Protein AF-A0A7C1ZL94-F1 (afdb_monomer_lite)

Radius of gyration: 16.17 Å; chains: 1; bounding box: 47×30×44 Å

Secondary structure (DSSP, 8-state):
-HHHHHGGGGT---------TT-EEE-TTS-EEEEEE-TTSSSTT-EEEEETTTTEEEEETTT----SS--SB--TTHHHHHHHHHTTT---HHHHHHHHHHHTTS--SEEEESSS-BB-S-HHHHHHHHHHS--S---

Sequence (139 aa):
MRTALFIPYYDVYTEVTPIMDGDILELENGRELMFITSPYLHFPGAFTTYDKQTKTLFSSDIFGAFSIDWELYANENYIEAMRVFHEPYIPHKSAIENFLNKIKNLEINMICPQHGSIINKDIQKYVEALRTFEVGTWL

pLDDT: mean 92.36, std 9.51, range [53.72, 98.81]

Foldseek 3Di:
DVVVVCCVVVVHDDDDDDDDAQDWDQDPVRWIKGKHALAPLPHNRDIWIATQVQLEIAPEQQLAFACPPADQEDDPCSLVRNLVSRAVRRQDLVSLVVRCVSCVPRDHQWYRYPHGHIYRPPVVVSSVSSNVRNHNPVD

Structure (mmCIF, N/CA/C/O backbone):
data_AF-A0A7C1ZL94-F1
#
_entry.id   AF-A0A7C1ZL94-F1
#
loop_
_atom_site.group_PDB
_atom_site.id
_atom_site.type_symbol
_atom_site.label_atom_id
_atom_site.label_alt_id
_atom_site.label_comp_id
_atom_site.label_asym_id
_atom_site.label_entity_id
_atom_site.label_seq_id
_atom_site.pdbx_PDB_ins_code
_atom_site.Cartn_x
_atom_site.Cartn_y
_atom_site.Cartn_z
_atom_site.occupancy
_atom_site.B_iso_or_equiv
_atom_site.auth_seq_id
_atom_site.auth_comp_id
_atom_site.auth_asym_id
_atom_site.auth_atom_id
_atom_site.pdbx_PDB_model_num
ATOM 1 N N . MET A 1 1 ? -20.199 -2.750 -8.817 1.00 55.97 1 MET A N 1
ATOM 2 C CA . MET A 1 1 ? -19.254 -3.880 -8.639 1.00 55.97 1 MET A CA 1
ATOM 3 C C . MET A 1 1 ? -19.819 -5.104 -9.354 1.00 55.97 1 MET A C 1
ATOM 5 O O . MET A 1 1 ? -20.982 -5.400 -9.120 1.00 55.97 1 MET A O 1
ATOM 9 N N . ARG A 1 2 ? -19.066 -5.791 -10.235 1.00 57.94 2 ARG A N 1
ATOM 10 C CA . ARG A 1 2 ? -19.585 -6.957 -10.996 1.00 57.94 2 ARG A CA 1
ATOM 11 C C . ARG A 1 2 ? -20.164 -8.043 -10.076 1.00 57.94 2 ARG A C 1
ATOM 13 O O . ARG A 1 2 ? -21.210 -8.590 -10.384 1.00 57.94 2 ARG A O 1
ATOM 20 N N . THR A 1 3 ? -19.558 -8.273 -8.914 1.00 63.34 3 THR A N 1
ATOM 21 C CA . THR A 1 3 ? -20.003 -9.269 -7.925 1.00 63.34 3 THR A CA 1
ATOM 22 C C . THR A 1 3 ? -21.395 -8.984 -7.356 1.00 63.34 3 THR A C 1
ATOM 24 O O . THR A 1 3 ? -22.193 -9.905 -7.243 1.00 63.34 3 THR A O 1
ATOM 27 N N . ALA A 1 4 ? -21.742 -7.719 -7.086 1.00 66.06 4 ALA A N 1
ATOM 28 C CA . ALA A 1 4 ? -23.078 -7.347 -6.600 1.00 66.06 4 ALA A CA 1
ATOM 29 C C . ALA A 1 4 ? -24.190 -7.655 -7.621 1.00 66.06 4 ALA A C 1
ATOM 31 O O . ALA A 1 4 ? -25.337 -7.853 -7.240 1.00 66.06 4 ALA A O 1
ATOM 32 N N . LEU A 1 5 ? -23.843 -7.733 -8.912 1.00 71.06 5 LEU A N 1
ATOM 33 C CA . LEU A 1 5 ? -24.769 -8.132 -9.971 1.00 71.06 5 LEU A CA 1
ATOM 34 C C . LEU A 1 5 ? -25.035 -9.648 -9.970 1.00 71.06 5 LEU A C 1
ATOM 36 O O . LEU A 1 5 ? -26.100 -10.073 -10.399 1.00 71.06 5 LEU A O 1
ATOM 40 N N . PHE A 1 6 ? -24.066 -10.453 -9.516 1.00 75.62 6 PHE A N 1
ATOM 41 C CA . PHE A 1 6 ? -24.129 -11.919 -9.545 1.00 75.62 6 PHE A CA 1
ATOM 42 C C . PHE A 1 6 ? -24.570 -12.542 -8.219 1.00 75.62 6 PHE A C 1
ATOM 44 O O . PHE A 1 6 ? -25.143 -13.621 -8.233 1.00 75.62 6 PHE A O 1
ATOM 51 N N . ILE A 1 7 ? -24.346 -11.867 -7.090 1.00 73.62 7 ILE A N 1
ATOM 52 C CA . ILE A 1 7 ? -24.740 -12.321 -5.747 1.00 73.62 7 ILE A CA 1
ATOM 53 C C . ILE A 1 7 ? -26.232 -12.725 -5.663 1.00 73.62 7 ILE A C 1
ATOM 55 O O . ILE A 1 7 ? -26.498 -13.831 -5.188 1.00 73.62 7 ILE A O 1
ATOM 59 N N . PRO A 1 8 ? -27.190 -11.950 -6.220 1.00 78.00 8 PRO A N 1
ATOM 60 C CA . PRO A 1 8 ? -28.602 -12.341 -6.217 1.00 78.00 8 PRO A CA 1
ATOM 61 C C . PRO A 1 8 ? -28.910 -13.626 -7.003 1.00 78.00 8 PRO A C 1
ATOM 63 O O . PRO A 1 8 ? -29.870 -14.313 -6.681 1.00 78.00 8 PRO A O 1
ATOM 66 N N . TYR A 1 9 ? -28.099 -13.994 -8.007 1.00 82.00 9 TYR A N 1
ATOM 67 C CA . TYR A 1 9 ? -28.288 -15.243 -8.767 1.00 82.00 9 TYR A CA 1
ATOM 68 C C . TYR A 1 9 ? -27.942 -16.500 -7.956 1.00 82.00 9 TYR A C 1
ATOM 70 O O . TYR A 1 9 ? -28.266 -17.605 -8.386 1.00 82.00 9 TYR A O 1
ATOM 78 N N . TYR A 1 10 ? -27.290 -16.340 -6.803 1.00 82.12 10 TYR A N 1
ATOM 79 C CA . TYR A 1 10 ? -26.949 -17.424 -5.882 1.00 82.12 10 TYR A CA 1
ATOM 80 C C . TYR A 1 10 ? -27.825 -17.430 -4.619 1.00 82.12 10 TYR A C 1
ATOM 82 O O . TYR A 1 10 ? -27.456 -18.079 -3.644 1.00 82.12 10 TYR A O 1
ATOM 90 N N . ASP A 1 11 ? -28.945 -16.692 -4.606 1.00 83.25 11 ASP A N 1
ATOM 91 C CA . ASP A 1 11 ? -29.825 -16.514 -3.434 1.00 83.25 11 ASP A CA 1
ATOM 92 C C . ASP A 1 11 ? -29.106 -15.991 -2.174 1.00 83.25 11 ASP A C 1
ATOM 94 O O . ASP A 1 11 ? -29.576 -16.131 -1.043 1.00 83.25 11 ASP A O 1
ATOM 98 N N . VAL A 1 12 ? -27.962 -15.331 -2.362 1.00 75.88 12 VAL A N 1
ATOM 99 C CA . VAL A 1 12 ? -27.259 -14.620 -1.297 1.00 75.88 12 VAL A CA 1
ATOM 100 C C . VAL A 1 12 ? -27.686 -13.161 -1.354 1.00 75.88 12 VAL A C 1
ATOM 102 O O . VAL A 1 12 ? -27.571 -12.510 -2.388 1.00 75.88 12 VAL A O 1
ATOM 105 N N . TYR A 1 13 ? -28.150 -12.629 -0.228 1.00 72.62 13 TYR A N 1
ATOM 106 C CA . TYR A 1 13 ? -28.483 -11.216 -0.074 1.00 72.62 13 TYR A CA 1
ATOM 107 C C . TYR A 1 13 ? -27.615 -10.670 1.050 1.00 72.62 13 TYR A C 1
ATOM 109 O O . TYR A 1 13 ? -27.804 -11.001 2.217 1.00 72.62 13 TYR A O 1
ATOM 117 N N . THR A 1 14 ? -26.609 -9.882 0.686 1.00 75.06 14 THR A N 1
ATOM 118 C CA . THR A 1 14 ? -25.716 -9.228 1.640 1.00 75.06 14 THR A CA 1
ATOM 119 C C . THR A 1 14 ? -25.737 -7.733 1.376 1.00 75.06 14 THR A C 1
ATOM 121 O O . THR A 1 14 ? -25.750 -7.302 0.218 1.00 75.06 14 THR A O 1
ATOM 124 N N . GLU A 1 15 ? -25.792 -6.941 2.443 1.00 79.38 15 GLU A N 1
ATOM 125 C CA . GLU A 1 15 ? -25.638 -5.498 2.328 1.00 79.38 15 GLU A CA 1
ATOM 126 C C . GLU A 1 15 ? -24.212 -5.187 1.871 1.00 79.38 15 GLU A C 1
ATOM 128 O O . GLU A 1 15 ? -23.230 -5.654 2.444 1.00 79.38 15 GLU A O 1
ATOM 133 N N . VAL A 1 16 ? -24.102 -4.414 0.792 1.00 80.38 16 VAL A N 1
ATOM 134 C CA . VAL A 1 16 ? -22.817 -3.946 0.279 1.00 80.38 16 VAL A CA 1
ATOM 135 C C . VAL A 1 16 ? -22.608 -2.532 0.790 1.00 80.38 16 VAL A C 1
ATOM 137 O O . VAL A 1 16 ? -23.293 -1.609 0.351 1.00 80.38 16 VAL A O 1
ATOM 140 N N . THR A 1 17 ? -21.637 -2.358 1.681 1.00 86.62 17 THR A N 1
ATOM 141 C CA . THR A 1 17 ? -21.249 -1.034 2.172 1.00 86.62 17 THR A CA 1
ATOM 142 C C . THR A 1 17 ? -20.274 -0.387 1.185 1.00 86.62 17 THR A C 1
ATOM 144 O O . THR A 1 17 ? -19.198 -0.944 0.946 1.00 86.62 17 THR A O 1
ATOM 147 N N . PRO A 1 18 ? -20.620 0.757 0.565 1.00 87.94 18 PRO A N 1
ATOM 148 C CA . PRO A 1 18 ? -19.660 1.514 -0.225 1.00 87.94 18 PRO A CA 1
ATOM 149 C C . PRO A 1 18 ? -18.577 2.084 0.695 1.00 87.94 18 PRO A C 1
ATOM 151 O O . PRO A 1 18 ? -18.876 2.542 1.791 1.00 87.94 18 PRO A O 1
ATOM 154 N N . ILE A 1 19 ? -17.332 2.062 0.227 1.00 91.94 19 ILE A N 1
ATOM 155 C CA . ILE A 1 19 ? -16.179 2.591 0.956 1.00 91.94 19 ILE A CA 1
ATOM 156 C C . ILE A 1 19 ? -15.763 3.925 0.342 1.00 91.94 19 ILE A C 1
ATOM 158 O O . ILE A 1 19 ? -15.565 4.018 -0.874 1.00 91.94 19 ILE A O 1
ATOM 162 N N . MET A 1 20 ? -15.602 4.933 1.192 1.00 94.44 20 MET A N 1
ATOM 163 C CA . MET A 1 20 ? -15.062 6.246 0.865 1.00 94.44 20 MET A CA 1
ATOM 164 C C . MET A 1 20 ? -13.637 6.409 1.408 1.00 94.44 20 MET A C 1
ATOM 166 O O . MET A 1 20 ? -13.150 5.639 2.235 1.00 94.44 20 MET A O 1
ATOM 170 N N . ASP A 1 21 ? -12.930 7.416 0.896 1.00 97.06 21 ASP A N 1
ATOM 171 C CA . ASP A 1 21 ? -11.566 7.719 1.330 1.00 97.06 21 ASP A CA 1
ATOM 172 C C . ASP A 1 21 ? -11.544 8.140 2.804 1.00 97.06 21 ASP A C 1
ATOM 174 O O . ASP A 1 21 ? -12.206 9.105 3.182 1.00 97.06 21 ASP A O 1
ATOM 178 N N . GLY A 1 22 ? -10.765 7.432 3.622 1.00 97.38 22 GLY A N 1
ATOM 179 C CA . GLY A 1 22 ? -10.634 7.698 5.053 1.00 97.38 22 GLY A CA 1
ATOM 180 C C . GLY A 1 22 ? -11.697 7.037 5.931 1.00 97.38 22 GLY A C 1
ATOM 181 O O . GLY A 1 22 ? -11.629 7.213 7.148 1.00 97.38 22 GLY A O 1
ATOM 182 N N . ASP A 1 23 ? -12.635 6.271 5.363 1.00 98.19 23 ASP A N 1
ATOM 183 C CA . ASP A 1 23 ? -13.606 5.508 6.153 1.00 98.19 23 ASP A CA 1
ATOM 184 C C . ASP A 1 23 ? -12.895 4.555 7.118 1.00 98.19 23 ASP A C 1
ATOM 186 O O . ASP A 1 23 ? -11.865 3.960 6.790 1.00 98.19 23 ASP A O 1
ATOM 190 N N . ILE A 1 24 ? -13.465 4.400 8.312 1.00 98.19 24 ILE A N 1
ATOM 191 C CA . ILE A 1 24 ? -12.931 3.538 9.365 1.00 98.19 24 ILE A CA 1
ATOM 192 C C . ILE A 1 24 ? -13.939 2.436 9.667 1.00 98.19 24 ILE A C 1
ATOM 194 O O . ILE A 1 24 ? -15.096 2.706 9.984 1.00 98.19 24 ILE A O 1
ATOM 198 N N . LEU A 1 25 ? -13.468 1.193 9.617 1.00 97.38 25 LEU A N 1
ATOM 199 C CA . LEU A 1 25 ? -14.144 0.039 10.187 1.00 97.38 25 LEU A CA 1
ATOM 200 C C . LEU A 1 25 ? -13.546 -0.256 11.562 1.00 97.38 25 LEU A C 1
ATOM 202 O O . LEU A 1 25 ? -12.384 -0.650 11.670 1.00 97.38 25 LEU A O 1
ATOM 206 N N . GLU A 1 26 ? -14.353 -0.092 12.604 1.00 97.94 26 GLU A N 1
ATOM 207 C CA . GLU A 1 26 ? -14.028 -0.552 13.951 1.00 97.94 26 GLU A CA 1
ATOM 208 C C . GLU A 1 26 ? -14.515 -1.996 14.126 1.00 97.94 26 GLU A C 1
ATOM 210 O O . GLU A 1 26 ? -15.681 -2.313 13.886 1.00 97.94 26 GLU A O 1
ATOM 215 N N . LEU A 1 27 ? -13.604 -2.889 14.506 1.00 96.81 27 LEU A N 1
ATOM 216 C CA . LEU A 1 27 ? -13.917 -4.275 14.842 1.00 96.81 27 LEU A CA 1
ATOM 217 C C . LEU A 1 27 ? -14.389 -4.370 16.299 1.00 96.81 27 LEU A C 1
ATOM 219 O O . LEU A 1 27 ? -14.041 -3.534 17.126 1.00 96.81 27 LEU A O 1
ATOM 223 N N . GLU A 1 28 ? -15.101 -5.442 16.654 1.00 97.00 28 GLU A N 1
ATOM 224 C CA . GLU A 1 28 ? -15.649 -5.642 18.012 1.00 97.00 28 GLU A CA 1
ATOM 225 C C . GLU A 1 28 ? -14.599 -5.570 19.136 1.00 97.00 28 GLU A C 1
ATOM 227 O O . GLU A 1 28 ? -14.918 -5.253 20.279 1.00 97.00 28 GLU A O 1
ATOM 232 N N . ASN A 1 29 ? -13.334 -5.859 18.821 1.00 96.75 29 ASN A N 1
ATOM 233 C CA . ASN A 1 29 ? -12.217 -5.782 19.762 1.00 96.75 29 ASN A CA 1
ATOM 234 C C . ASN A 1 29 ? -11.558 -4.387 19.845 1.00 96.75 29 ASN A C 1
ATOM 236 O O . ASN A 1 29 ? -10.489 -4.266 20.443 1.00 96.75 29 ASN A O 1
ATOM 240 N N . GLY A 1 30 ? -12.154 -3.361 19.230 1.00 97.31 30 GLY A N 1
ATOM 241 C CA . GLY A 1 30 ? -11.653 -1.984 19.189 1.00 97.31 30 GLY A CA 1
ATOM 242 C C . GLY A 1 30 ? -10.527 -1.739 18.177 1.00 97.31 30 GLY A C 1
ATOM 243 O O . GLY A 1 30 ? -9.921 -0.669 18.183 1.00 97.31 30 GLY A O 1
ATOM 244 N N . ARG A 1 31 ? -10.192 -2.715 17.321 1.00 97.88 31 ARG A N 1
ATOM 245 C CA . ARG A 1 31 ? -9.199 -2.529 16.250 1.00 97.88 31 ARG A CA 1
ATOM 246 C C . ARG A 1 31 ? -9.813 -1.728 15.107 1.00 97.88 31 ARG A C 1
ATOM 248 O O . ARG A 1 31 ? -10.875 -2.080 14.605 1.00 97.88 31 ARG A O 1
ATOM 255 N N . GLU A 1 32 ? -9.114 -0.689 14.666 1.00 98.56 32 GLU A N 1
ATOM 256 C CA . GLU A 1 32 ? -9.568 0.203 13.599 1.00 98.56 32 GLU A CA 1
ATOM 257 C C . GLU A 1 32 ? -8.822 -0.059 12.283 1.00 98.56 32 GLU A C 1
ATOM 259 O O . GLU A 1 32 ? -7.591 0.038 12.215 1.00 98.56 32 GLU A O 1
ATOM 264 N N . LEU A 1 33 ? -9.583 -0.318 11.221 1.00 98.62 33 LEU A N 1
ATOM 265 C CA . LEU A 1 33 ? -9.098 -0.427 9.848 1.00 98.62 33 LEU A CA 1
ATOM 266 C C . LEU A 1 33 ? -9.544 0.801 9.055 1.00 98.62 33 LEU A C 1
ATOM 268 O O . LEU A 1 33 ? -10.737 1.048 8.920 1.00 98.62 33 LEU A O 1
ATOM 272 N N . MET A 1 34 ? -8.595 1.569 8.529 1.00 98.62 34 MET A N 1
ATOM 273 C CA . MET A 1 34 ? -8.859 2.755 7.716 1.00 98.62 34 MET A CA 1
ATOM 274 C C . MET A 1 34 ? -8.704 2.429 6.233 1.00 98.62 34 MET A C 1
ATOM 276 O O . MET A 1 34 ? -7.657 1.938 5.813 1.00 98.62 34 MET A O 1
ATOM 280 N N . PHE A 1 35 ? -9.705 2.741 5.423 1.00 98.44 35 PHE A N 1
ATOM 281 C CA . PHE A 1 35 ? -9.652 2.538 3.981 1.00 98.44 35 PHE A CA 1
ATOM 282 C C . PHE A 1 35 ? -9.103 3.773 3.267 1.00 98.44 35 PHE A C 1
ATOM 284 O O . PHE A 1 35 ? -9.474 4.905 3.568 1.00 98.44 35 PHE A O 1
ATOM 291 N N . ILE A 1 36 ? -8.212 3.565 2.299 1.00 98.50 36 ILE A N 1
ATOM 292 C CA . ILE A 1 36 ? -7.557 4.641 1.548 1.00 98.50 36 ILE A CA 1
ATOM 293 C C . ILE A 1 36 ? -7.726 4.341 0.068 1.00 98.50 36 ILE A C 1
ATOM 295 O O . ILE A 1 36 ? -7.194 3.364 -0.449 1.00 98.50 36 ILE A O 1
ATOM 299 N N . THR A 1 37 ? -8.473 5.174 -0.644 1.00 97.81 37 THR A N 1
ATOM 300 C CA . THR A 1 37 ? -8.743 4.935 -2.065 1.00 97.81 37 THR A CA 1
ATOM 301 C C . THR A 1 37 ? -7.476 5.132 -2.901 1.00 97.81 37 THR A C 1
ATOM 303 O O . THR A 1 37 ? -6.738 6.112 -2.737 1.00 97.81 37 THR A O 1
ATOM 306 N N . SER A 1 38 ? -7.242 4.216 -3.836 1.00 97.00 38 SER A N 1
ATOM 307 C CA . SER A 1 38 ? -6.082 4.164 -4.731 1.00 97.00 38 SER A CA 1
ATOM 308 C C . SER A 1 38 ? -6.532 4.025 -6.197 1.00 97.00 38 SER A C 1
ATOM 310 O O . SER A 1 38 ? -6.125 3.091 -6.891 1.00 97.00 38 SER A O 1
ATOM 312 N N . PRO A 1 39 ? -7.402 4.926 -6.698 1.00 95.50 39 PRO A N 1
ATOM 313 C CA . PRO A 1 39 ? -7.988 4.784 -8.025 1.00 95.50 39 PRO A CA 1
ATOM 314 C C . PRO A 1 39 ? -6.905 4.742 -9.108 1.00 95.50 39 PRO A C 1
ATOM 316 O O . PRO A 1 39 ? -5.966 5.538 -9.092 1.00 95.50 39 PRO A O 1
ATOM 319 N N . TYR A 1 40 ? -7.079 3.829 -10.065 1.00 93.88 40 TYR A N 1
ATOM 320 C CA . TYR A 1 40 ? -6.155 3.577 -11.179 1.00 93.88 40 TYR A CA 1
ATOM 321 C C . TYR A 1 40 ? -4.792 2.996 -10.768 1.00 93.88 40 TYR A C 1
ATOM 323 O O . TYR A 1 40 ? -3.839 3.058 -11.542 1.00 93.88 40 TYR A O 1
ATOM 331 N N . LEU A 1 41 ? -4.708 2.383 -9.581 1.00 94.81 41 LEU A N 1
ATOM 332 C CA . LEU A 1 41 ? -3.535 1.645 -9.101 1.00 94.81 41 LEU A CA 1
ATOM 333 C C . LEU A 1 41 ? -3.879 0.163 -8.846 1.00 94.81 41 LEU A C 1
ATOM 335 O O . LEU A 1 41 ? -3.865 -0.294 -7.710 1.00 94.81 41 LEU A O 1
ATOM 339 N N . HIS A 1 42 ? -4.261 -0.632 -9.850 1.00 88.00 42 HIS A N 1
ATOM 340 C CA . HIS A 1 42 ? -4.445 -0.304 -11.276 1.00 88.00 42 HIS A CA 1
ATOM 341 C C . HIS A 1 42 ? -5.933 -0.141 -11.671 1.00 88.00 42 HIS A C 1
ATOM 343 O O . HIS A 1 42 ? -6.255 0.360 -12.747 1.00 88.00 42 HIS A O 1
ATOM 349 N N . PHE A 1 43 ? -6.869 -0.531 -10.798 1.00 90.75 43 PHE A N 1
ATOM 350 C CA . PHE A 1 43 ? -8.308 -0.495 -11.078 1.00 90.75 43 PHE A CA 1
ATOM 351 C C . PHE A 1 43 ? -8.955 0.841 -10.640 1.00 90.75 43 PHE A C 1
ATOM 353 O O . PHE A 1 43 ? -8.580 1.381 -9.598 1.00 90.75 43 PHE A O 1
ATOM 360 N N . PRO A 1 44 ? -9.961 1.392 -11.359 1.00 89.75 44 PRO A N 1
ATOM 361 C CA . PRO A 1 44 ? -10.587 2.673 -10.996 1.00 89.75 44 PRO A CA 1
ATOM 362 C C . PRO A 1 44 ? -11.224 2.696 -9.600 1.00 89.75 44 PRO A C 1
ATOM 364 O O . PRO A 1 44 ? -11.269 3.742 -8.964 1.00 89.75 44 PRO A O 1
ATOM 367 N N . GLY A 1 45 ? -11.714 1.547 -9.129 1.00 90.75 45 GLY A N 1
ATOM 368 C CA . GLY A 1 45 ? -12.309 1.379 -7.799 1.00 90.75 45 GLY A CA 1
ATOM 369 C C . GLY A 1 45 ? -11.379 0.741 -6.766 1.00 90.75 45 GLY A C 1
ATOM 370 O O . GLY A 1 45 ? -11.881 0.138 -5.823 1.00 90.75 45 GLY A O 1
ATOM 371 N N . ALA A 1 46 ? -10.059 0.774 -6.975 1.00 94.62 46 ALA A N 1
ATOM 372 C CA . ALA A 1 46 ? -9.101 0.202 -6.031 1.00 94.62 46 ALA A CA 1
ATOM 373 C C . ALA A 1 46 ? -8.988 1.040 -4.744 1.00 94.62 46 ALA A C 1
ATOM 375 O O . ALA A 1 46 ? -9.137 2.266 -4.752 1.00 94.62 46 ALA A O 1
ATOM 376 N N . PHE A 1 47 ? -8.707 0.356 -3.637 1.00 97.31 47 PHE A N 1
ATOM 377 C CA . PHE A 1 47 ? -8.401 0.945 -2.339 1.00 97.31 47 PHE A CA 1
ATOM 378 C C . PHE A 1 47 ? -7.423 0.047 -1.577 1.00 97.31 47 PHE A C 1
ATOM 380 O O . PHE A 1 47 ? -7.301 -1.147 -1.854 1.00 97.31 47 PHE A O 1
ATOM 387 N N . THR A 1 48 ? -6.742 0.627 -0.599 1.00 98.50 48 THR A N 1
ATOM 388 C CA . THR A 1 48 ? -5.895 -0.063 0.370 1.00 98.50 48 THR A CA 1
ATOM 389 C C . THR A 1 48 ? -6.532 0.007 1.752 1.00 98.50 48 THR A C 1
ATOM 391 O O . THR A 1 48 ? -7.444 0.800 1.997 1.00 98.50 48 THR A O 1
ATOM 394 N N . THR A 1 49 ? -6.072 -0.847 2.661 1.00 98.62 49 THR A N 1
ATOM 395 C CA . THR A 1 49 ? -6.528 -0.850 4.055 1.00 98.62 49 THR A CA 1
ATOM 396 C C . THR A 1 49 ? -5.333 -0.648 4.968 1.00 98.62 49 THR A C 1
ATOM 398 O O . THR A 1 49 ? -4.346 -1.371 4.878 1.00 98.62 49 THR A O 1
ATOM 401 N N . TYR A 1 50 ? -5.414 0.334 5.851 1.00 98.81 50 TYR A N 1
ATOM 402 C CA . TYR A 1 50 ? -4.404 0.628 6.850 1.00 98.81 50 TYR A CA 1
ATOM 403 C C . TYR A 1 50 ? -4.907 0.218 8.230 1.00 98.81 50 TYR A C 1
ATOM 405 O O . TYR A 1 50 ? -5.909 0.733 8.725 1.00 98.81 50 TYR A O 1
ATOM 413 N N . ASP A 1 51 ? -4.196 -0.704 8.858 1.00 98.69 51 ASP A N 1
ATOM 414 C CA . ASP A 1 51 ? -4.434 -1.080 10.239 1.00 98.69 51 ASP A CA 1
ATOM 415 C C . ASP A 1 51 ? -3.704 -0.121 11.176 1.00 98.69 51 ASP A C 1
ATOM 417 O O . ASP A 1 51 ? -2.469 -0.127 11.258 1.00 98.69 51 ASP A O 1
ATOM 421 N N . LYS A 1 52 ? -4.473 0.684 11.913 1.00 98.44 52 LYS A N 1
ATOM 422 C CA . LYS A 1 52 ? -3.916 1.690 12.820 1.00 98.44 52 LYS A CA 1
ATOM 423 C C . LYS A 1 52 ? -3.131 1.078 13.977 1.00 98.44 52 LYS A C 1
ATOM 425 O O . LYS A 1 52 ? -2.205 1.716 14.475 1.00 98.44 52 LYS A O 1
ATOM 430 N N . GLN A 1 53 ? -3.486 -0.132 14.413 1.00 98.19 53 GLN A N 1
ATOM 431 C CA . GLN A 1 53 ? -2.880 -0.756 15.584 1.00 98.19 53 GLN A CA 1
ATOM 432 C C . GLN A 1 53 ? -1.485 -1.297 15.269 1.00 98.19 53 GLN A C 1
ATOM 434 O O . GLN A 1 53 ? -0.539 -1.040 16.013 1.00 98.19 53 GLN A O 1
ATOM 439 N N . THR A 1 54 ? -1.344 -2.039 14.169 1.00 98.25 54 THR A N 1
ATOM 440 C CA . THR A 1 54 ? -0.055 -2.632 13.772 1.00 98.25 54 THR A CA 1
ATOM 441 C C . THR A 1 54 ? 0.767 -1.725 12.865 1.00 98.25 54 THR A C 1
ATOM 443 O O . THR A 1 54 ? 1.946 -2.006 12.638 1.00 98.25 54 THR A O 1
ATOM 446 N N . LYS A 1 55 ? 0.167 -0.639 12.362 1.00 98.69 55 LYS A N 1
ATOM 447 C CA . LYS A 1 55 ? 0.763 0.261 11.367 1.00 98.69 55 LYS A CA 1
ATOM 448 C C . LYS A 1 55 ? 1.087 -0.478 10.066 1.00 98.69 55 LYS A C 1
ATOM 450 O O . LYS A 1 55 ? 2.135 -0.268 9.449 1.00 98.69 55 LYS A O 1
ATOM 455 N N . THR A 1 56 ? 0.192 -1.389 9.681 1.00 98.81 56 THR A N 1
ATOM 456 C CA . THR A 1 56 ? 0.320 -2.230 8.487 1.00 98.81 56 THR A CA 1
ATOM 457 C C . THR A 1 56 ? -0.564 -1.694 7.374 1.00 98.81 56 THR A C 1
ATOM 459 O O . THR A 1 56 ? -1.767 -1.524 7.554 1.00 98.81 56 THR A O 1
ATOM 462 N N . LEU A 1 57 ? 0.024 -1.474 6.203 1.0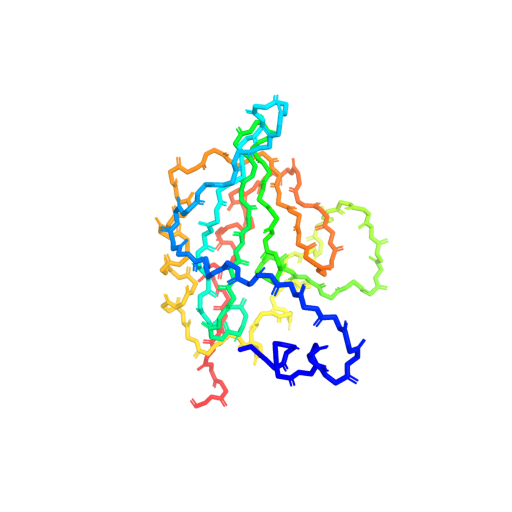0 98.81 57 LEU A N 1
ATOM 463 C CA . LEU A 1 57 ? -0.695 -1.136 4.984 1.00 98.81 57 LEU A CA 1
ATOM 464 C C . LEU A 1 57 ? -0.928 -2.406 4.158 1.00 98.81 57 LEU A C 1
ATOM 466 O O . LEU A 1 57 ? -0.006 -2.909 3.520 1.00 98.81 57 LEU A O 1
ATOM 470 N N . PHE A 1 58 ? -2.160 -2.904 4.132 1.00 98.75 58 PHE A N 1
ATOM 471 C CA . PHE A 1 58 ? -2.607 -3.894 3.153 1.00 98.75 58 PHE A CA 1
ATOM 472 C C . PHE A 1 58 ? -2.844 -3.180 1.826 1.00 98.75 58 PHE A C 1
ATOM 474 O O . PHE A 1 58 ? -3.860 -2.509 1.630 1.00 98.75 58 PHE A O 1
ATOM 481 N N . SER A 1 59 ? -1.862 -3.260 0.937 1.00 98.19 59 SER A N 1
ATOM 482 C CA . SER A 1 59 ? -1.729 -2.325 -0.177 1.00 98.19 59 SER A CA 1
ATOM 483 C C . SER A 1 59 ? -2.383 -2.791 -1.477 1.00 98.19 59 SER A C 1
ATOM 485 O O . SER A 1 59 ? -2.306 -2.084 -2.473 1.00 98.19 59 SER A O 1
ATOM 487 N N . SER A 1 60 ? -3.066 -3.941 -1.481 1.00 96.25 60 SER A N 1
ATOM 488 C CA . SER A 1 60 ? -3.557 -4.567 -2.716 1.00 96.25 60 SER A CA 1
ATOM 489 C C . SER A 1 60 ? -2.415 -4.649 -3.748 1.00 96.25 60 SER A C 1
ATOM 491 O O . SER A 1 60 ? -1.333 -5.128 -3.408 1.00 96.25 60 SER A O 1
ATOM 493 N N . ASP A 1 61 ? -2.620 -4.193 -4.980 1.00 96.69 61 ASP A N 1
ATOM 494 C CA . ASP A 1 61 ? -1.632 -4.296 -6.055 1.00 96.69 61 ASP A CA 1
ATOM 495 C C . ASP A 1 61 ? -0.539 -3.221 -6.000 1.00 96.69 61 ASP A C 1
ATOM 497 O O . ASP A 1 61 ? 0.541 -3.432 -6.548 1.00 96.69 61 ASP A O 1
ATOM 501 N N . ILE A 1 62 ? -0.767 -2.077 -5.340 1.00 97.12 62 ILE A N 1
ATOM 502 C CA . ILE A 1 62 ? 0.298 -1.079 -5.183 1.00 97.12 62 ILE A CA 1
ATOM 503 C C . ILE A 1 62 ? 1.352 -1.612 -4.204 1.00 97.12 62 ILE A C 1
ATOM 505 O O . ILE A 1 62 ? 1.015 -2.184 -3.171 1.00 97.12 62 ILE A O 1
ATOM 509 N N . PHE A 1 63 ? 2.633 -1.449 -4.541 1.00 97.69 63 PHE A N 1
ATOM 510 C CA . PHE A 1 63 ? 3.777 -2.158 -3.935 1.00 97.69 63 PHE A CA 1
ATOM 511 C C . PHE A 1 63 ? 3.859 -3.664 -4.252 1.00 97.69 63 PHE A C 1
ATOM 513 O O . PHE A 1 63 ? 4.724 -4.363 -3.714 1.00 97.69 63 PHE A O 1
ATOM 520 N N . GLY A 1 64 ? 3.002 -4.161 -5.146 1.00 96.69 64 GLY A N 1
ATOM 521 C CA . GLY A 1 64 ? 3.048 -5.535 -5.628 1.00 96.69 64 GLY A CA 1
ATOM 522 C C . GLY A 1 64 ? 4.250 -5.823 -6.525 1.00 96.69 64 GLY A C 1
ATOM 523 O O . GLY A 1 64 ? 4.813 -4.936 -7.164 1.00 96.69 64 GLY A O 1
ATOM 524 N N . ALA A 1 65 ? 4.657 -7.084 -6.578 1.00 95.94 65 ALA A N 1
ATOM 525 C CA . ALA A 1 65 ? 5.747 -7.531 -7.436 1.00 95.94 65 ALA A CA 1
ATOM 526 C C . ALA A 1 65 ? 5.454 -8.910 -8.029 1.00 95.94 65 ALA A C 1
ATOM 528 O O . ALA A 1 65 ? 4.730 -9.716 -7.438 1.00 95.94 65 ALA A O 1
ATOM 529 N N . PHE A 1 66 ? 6.066 -9.214 -9.175 1.00 93.50 66 PHE A N 1
ATOM 530 C CA . PHE A 1 66 ? 6.113 -10.586 -9.675 1.00 93.50 66 PHE A CA 1
ATOM 531 C C . PHE A 1 66 ? 7.160 -11.388 -8.896 1.00 93.50 66 PHE A C 1
ATOM 533 O O . PHE A 1 66 ? 8.348 -11.079 -8.944 1.00 93.50 66 PHE A O 1
ATOM 540 N N . SER A 1 67 ? 6.738 -12.444 -8.203 1.00 80.50 67 SER A N 1
ATOM 541 C CA . SER A 1 67 ? 7.662 -13.374 -7.547 1.00 80.50 67 SER A CA 1
ATOM 542 C C . SER A 1 67 ? 8.048 -14.497 -8.501 1.00 80.50 67 SER A C 1
ATOM 544 O O . SER A 1 67 ? 7.262 -15.417 -8.713 1.00 80.50 67 SER A O 1
ATOM 546 N N . ILE A 1 68 ? 9.252 -14.423 -9.071 1.00 74.94 68 ILE A N 1
ATOM 547 C CA . ILE A 1 68 ? 9.853 -15.554 -9.797 1.00 74.94 68 ILE A CA 1
ATOM 548 C C . ILE A 1 68 ? 10.451 -16.537 -8.781 1.00 74.94 68 ILE A C 1
ATOM 550 O O . ILE A 1 68 ? 10.110 -17.715 -8.800 1.00 74.94 68 ILE A O 1
ATOM 554 N N . ASP A 1 69 ? 11.226 -16.015 -7.827 1.00 76.88 69 ASP A N 1
ATOM 555 C CA . ASP A 1 69 ? 11.728 -16.732 -6.655 1.00 76.88 69 ASP A CA 1
ATOM 556 C C . ASP A 1 69 ? 11.098 -16.105 -5.408 1.00 76.88 69 ASP A C 1
ATOM 558 O O . ASP A 1 69 ? 11.488 -15.023 -4.965 1.00 76.88 69 ASP A O 1
ATOM 562 N N . TRP A 1 70 ? 10.028 -16.721 -4.905 1.00 85.38 70 TRP A N 1
ATOM 563 C CA . TRP A 1 70 ? 9.263 -16.149 -3.800 1.00 85.38 70 TRP A CA 1
ATOM 564 C C . TRP A 1 70 ? 10.000 -16.282 -2.464 1.00 85.38 70 TRP A C 1
ATOM 566 O O . TRP A 1 70 ? 10.402 -17.372 -2.058 1.00 85.38 70 TRP A O 1
ATOM 576 N N . GLU A 1 71 ? 10.056 -15.169 -1.739 1.00 92.94 71 GLU A N 1
ATOM 577 C CA . GLU A 1 71 ? 10.397 -15.105 -0.323 1.00 92.94 71 GLU A CA 1
ATOM 578 C C . GLU A 1 71 ? 9.266 -14.422 0.447 1.00 92.94 71 GLU A C 1
ATOM 580 O O . GLU A 1 71 ? 8.539 -13.587 -0.097 1.00 92.94 71 GLU A O 1
ATOM 585 N N . LEU A 1 72 ? 9.133 -14.727 1.742 1.00 95.25 72 LEU A N 1
ATOM 586 C CA . LEU A 1 72 ? 8.125 -14.075 2.582 1.00 95.25 72 LEU A CA 1
ATOM 587 C C . LEU A 1 72 ? 8.355 -12.561 2.682 1.00 95.25 72 LEU A C 1
ATOM 589 O O . LEU A 1 72 ? 7.390 -11.800 2.700 1.00 95.25 72 LEU A O 1
ATOM 593 N N . TYR A 1 73 ? 9.618 -12.133 2.745 1.00 97.06 73 TYR A N 1
ATOM 594 C CA . TYR A 1 73 ? 10.006 -10.732 2.883 1.00 97.06 73 TYR A CA 1
ATOM 595 C C . TYR A 1 73 ? 10.730 -10.235 1.635 1.00 97.06 73 TYR A C 1
ATOM 597 O O . TYR A 1 73 ? 11.427 -10.996 0.974 1.00 97.06 73 TYR A O 1
ATOM 605 N N . ALA A 1 74 ? 10.556 -8.953 1.324 1.00 96.00 74 ALA A N 1
ATOM 606 C CA . ALA A 1 74 ? 11.186 -8.314 0.179 1.00 96.00 74 ALA A CA 1
ATOM 607 C C . ALA A 1 74 ? 12.722 -8.376 0.281 1.00 96.00 74 ALA A C 1
ATOM 609 O O . ALA A 1 74 ? 13.315 -7.837 1.221 1.00 96.00 74 ALA A O 1
ATOM 610 N N . ASN A 1 75 ? 13.345 -9.028 -0.701 1.00 93.62 75 ASN A N 1
ATOM 611 C CA . ASN A 1 75 ? 14.795 -9.096 -0.859 1.00 93.62 75 ASN A CA 1
ATOM 612 C C . ASN A 1 75 ? 15.327 -7.908 -1.685 1.00 93.62 75 ASN A C 1
ATOM 614 O O . ASN A 1 75 ? 14.594 -6.994 -2.074 1.00 93.62 75 ASN A O 1
ATOM 618 N N . GLU A 1 76 ? 16.627 -7.896 -1.962 1.00 92.12 76 GLU A N 1
ATOM 619 C CA . GLU A 1 76 ? 17.302 -6.826 -2.697 1.00 92.12 76 GLU A CA 1
ATOM 620 C C . GLU A 1 76 ? 16.785 -6.613 -4.128 1.00 92.12 76 GLU A C 1
ATOM 622 O O . GLU A 1 76 ? 16.839 -5.487 -4.627 1.00 92.12 76 GLU A O 1
ATOM 627 N N . ASN A 1 77 ? 16.233 -7.654 -4.760 1.00 93.38 77 ASN A N 1
ATOM 628 C CA . ASN A 1 77 ? 15.726 -7.614 -6.135 1.00 93.38 77 ASN A CA 1
ATOM 629 C C . ASN A 1 77 ? 14.260 -7.162 -6.213 1.00 93.38 77 ASN A C 1
ATOM 631 O O . ASN A 1 77 ? 13.727 -6.951 -7.305 1.00 93.38 77 ASN A O 1
ATOM 635 N N . TYR A 1 78 ? 13.597 -6.981 -5.067 1.00 95.81 78 TYR A N 1
ATOM 636 C CA . TYR A 1 78 ? 12.161 -6.726 -5.012 1.00 95.81 78 TYR A CA 1
ATOM 637 C C . TYR A 1 78 ? 11.745 -5.428 -5.712 1.00 95.81 78 TYR A C 1
ATOM 639 O O . TYR A 1 78 ? 10.690 -5.378 -6.331 1.00 95.81 78 TYR A O 1
ATOM 647 N N . ILE A 1 79 ? 12.578 -4.382 -5.677 1.00 96.62 79 ILE A N 1
ATOM 648 C CA . ILE A 1 79 ? 12.278 -3.109 -6.358 1.00 96.62 79 ILE A CA 1
ATOM 649 C C . ILE A 1 79 ? 12.222 -3.284 -7.876 1.00 96.62 79 ILE A C 1
ATOM 651 O O . ILE A 1 79 ? 11.350 -2.710 -8.523 1.00 96.62 79 ILE A O 1
ATOM 655 N N . GLU A 1 80 ? 13.112 -4.093 -8.446 1.00 95.75 80 GLU A N 1
ATOM 656 C CA . GLU A 1 80 ? 13.089 -4.372 -9.882 1.00 95.75 80 GLU A CA 1
ATOM 657 C C . GLU A 1 80 ? 11.855 -5.203 -10.252 1.00 95.75 80 GLU A C 1
ATOM 659 O O . GLU A 1 80 ? 11.152 -4.894 -11.214 1.00 95.75 80 GLU A O 1
ATOM 664 N N . ALA A 1 81 ? 11.514 -6.197 -9.428 1.00 95.94 81 ALA A N 1
ATOM 665 C CA . ALA A 1 81 ? 10.289 -6.972 -9.599 1.00 95.94 81 ALA A CA 1
ATOM 666 C C . ALA A 1 81 ? 9.020 -6.104 -9.462 1.00 95.94 81 ALA A C 1
ATOM 668 O O . ALA A 1 81 ? 8.058 -6.294 -10.211 1.00 95.94 81 ALA A O 1
ATOM 669 N N . MET A 1 82 ? 9.024 -5.121 -8.554 1.00 96.56 82 MET A N 1
ATOM 670 C CA . MET A 1 82 ? 7.977 -4.104 -8.452 1.00 96.56 82 MET A CA 1
ATOM 671 C C . MET A 1 82 ? 7.917 -3.243 -9.712 1.00 96.56 82 MET A C 1
ATOM 673 O O . MET A 1 82 ? 6.826 -3.002 -10.218 1.00 96.56 82 MET A O 1
ATOM 677 N N . ARG A 1 83 ? 9.052 -2.776 -10.239 1.00 96.38 83 ARG A N 1
ATOM 678 C CA . ARG A 1 83 ? 9.090 -1.930 -11.438 1.00 96.38 83 ARG A CA 1
ATOM 679 C C . ARG A 1 83 ? 8.403 -2.622 -12.615 1.00 96.38 83 ARG A C 1
ATOM 681 O O . ARG A 1 83 ? 7.472 -2.068 -13.197 1.00 96.38 83 ARG A O 1
ATOM 688 N N . VAL A 1 84 ? 8.790 -3.870 -12.887 1.00 95.19 84 VAL A N 1
ATOM 689 C CA . VAL A 1 84 ? 8.195 -4.706 -13.945 1.00 95.19 84 VAL A CA 1
ATOM 690 C C . VAL A 1 84 ? 6.700 -4.951 -13.707 1.00 95.19 84 VAL A C 1
ATOM 692 O O . VAL A 1 84 ? 5.932 -5.036 -14.663 1.00 95.19 84 VAL A O 1
ATOM 695 N N . PHE A 1 85 ? 6.269 -5.035 -12.445 1.00 95.25 85 PHE A N 1
ATOM 696 C CA . PHE A 1 85 ? 4.859 -5.183 -12.084 1.00 95.25 85 PHE A CA 1
ATOM 697 C C . PHE A 1 85 ? 4.036 -3.907 -12.309 1.00 95.25 85 PHE A C 1
ATOM 699 O O . PHE A 1 85 ? 2.880 -4.003 -12.700 1.00 95.25 85 PHE A O 1
ATOM 706 N N . HIS A 1 86 ? 4.591 -2.716 -12.082 1.00 95.94 86 HIS A N 1
ATOM 707 C CA . HIS A 1 86 ? 3.811 -1.472 -12.066 1.00 95.94 86 HIS A CA 1
ATOM 708 C C . HIS A 1 86 ? 3.843 -0.691 -13.387 1.00 95.94 86 HIS A C 1
ATOM 710 O O . HIS A 1 86 ? 2.812 -0.142 -13.786 1.00 95.94 86 HIS A O 1
ATOM 716 N N . GLU A 1 87 ? 4.991 -0.628 -14.069 1.00 95.69 87 GLU A N 1
ATOM 717 C CA . GLU A 1 87 ? 5.164 0.167 -15.299 1.00 95.69 87 GLU A CA 1
ATOM 718 C C . GLU A 1 87 ? 4.148 -0.144 -16.411 1.00 95.69 87 GLU A C 1
ATOM 720 O O . GLU A 1 87 ? 3.647 0.805 -17.019 1.00 95.69 87 GLU A O 1
ATOM 725 N N . PRO A 1 88 ? 3.759 -1.413 -16.655 1.00 92.50 88 PRO A N 1
ATOM 726 C CA . PRO A 1 88 ? 2.785 -1.731 -17.700 1.00 92.50 88 PRO A CA 1
ATOM 727 C C . PRO A 1 88 ? 1.330 -1.379 -17.354 1.00 92.50 88 PRO A C 1
ATOM 729 O O . PRO A 1 88 ? 0.511 -1.247 -18.261 1.00 92.50 88 PRO A O 1
ATOM 732 N N . TYR A 1 89 ? 0.978 -1.279 -16.066 1.00 88.56 89 TYR A N 1
ATOM 733 C CA . TYR A 1 89 ? -0.425 -1.240 -15.619 1.00 88.56 89 TYR A CA 1
ATOM 734 C C . TYR A 1 89 ? -0.870 0.112 -15.069 1.00 88.56 89 TYR A C 1
ATOM 736 O O . TYR A 1 89 ? -2.064 0.414 -15.089 1.00 88.56 89 TYR A O 1
ATOM 744 N N . ILE A 1 90 ? 0.056 0.927 -14.559 1.00 93.44 90 ILE A N 1
ATOM 745 C CA . ILE A 1 90 ? -0.292 2.248 -14.041 1.00 93.44 90 ILE A CA 1
ATOM 746 C C . ILE A 1 90 ? -0.371 3.240 -15.209 1.00 93.44 90 ILE A C 1
ATOM 748 O O . ILE A 1 90 ? 0.618 3.442 -15.914 1.00 93.44 90 ILE A O 1
ATOM 752 N N . PRO A 1 91 ? -1.517 3.915 -15.402 1.00 90.62 91 PRO A N 1
ATOM 753 C CA . PRO A 1 91 ? -1.728 4.749 -16.580 1.00 90.62 91 PRO A CA 1
ATOM 754 C C . PRO A 1 91 ? -1.023 6.106 -16.502 1.00 90.62 91 PRO A C 1
ATOM 756 O O . PRO A 1 91 ? -0.811 6.730 -17.535 1.00 90.62 91 PRO A O 1
ATOM 759 N N . HIS A 1 92 ? -0.705 6.614 -15.303 1.00 93.38 92 HIS A N 1
ATOM 760 C CA . HIS A 1 92 ? -0.103 7.940 -15.151 1.00 93.38 92 HIS A CA 1
ATOM 761 C C . HIS A 1 92 ? 0.556 8.148 -13.776 1.00 93.38 92 HIS A C 1
ATOM 763 O O . HIS A 1 92 ? 0.031 7.702 -12.753 1.00 93.38 92 HIS A O 1
ATOM 769 N N . LYS A 1 93 ? 1.650 8.927 -13.722 1.00 94.31 93 LYS A N 1
ATOM 770 C CA . LYS A 1 93 ? 2.378 9.245 -12.472 1.00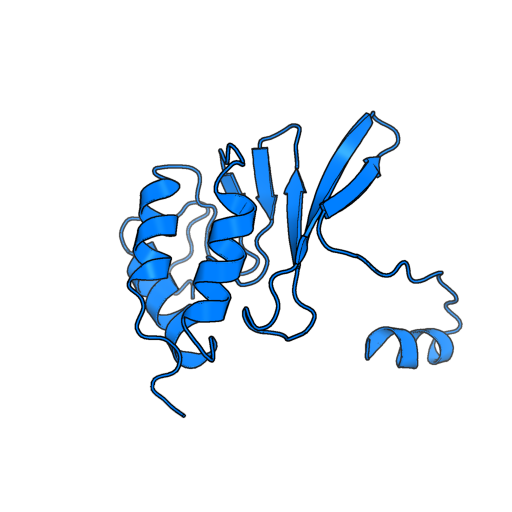 94.31 93 LYS A CA 1
ATOM 771 C C . LYS A 1 93 ? 1.523 9.942 -11.412 1.00 94.31 93 LYS A C 1
ATOM 773 O O . LYS A 1 93 ? 1.721 9.728 -10.221 1.00 94.31 93 LYS A O 1
ATOM 778 N N . SER A 1 94 ? 0.546 10.751 -11.823 1.00 95.12 94 SER A N 1
ATOM 779 C CA . SER A 1 94 ? -0.341 11.446 -10.876 1.00 95.12 94 SER A CA 1
ATOM 780 C C . SER A 1 94 ? -1.168 10.490 -10.014 1.00 95.12 94 SER A C 1
ATOM 782 O O . SER A 1 94 ? -1.486 10.847 -8.885 1.00 95.12 94 SER A O 1
ATOM 784 N N . ALA A 1 95 ? -1.491 9.281 -10.494 1.00 95.75 95 ALA A N 1
ATOM 785 C CA . ALA A 1 95 ? -2.184 8.281 -9.683 1.00 95.75 95 ALA A CA 1
ATOM 786 C C . ALA A 1 95 ? -1.317 7.860 -8.484 1.00 95.75 95 ALA A C 1
ATOM 788 O O . ALA A 1 95 ? -1.792 7.873 -7.348 1.00 95.75 95 ALA A O 1
ATOM 789 N N . ILE A 1 96 ? -0.027 7.5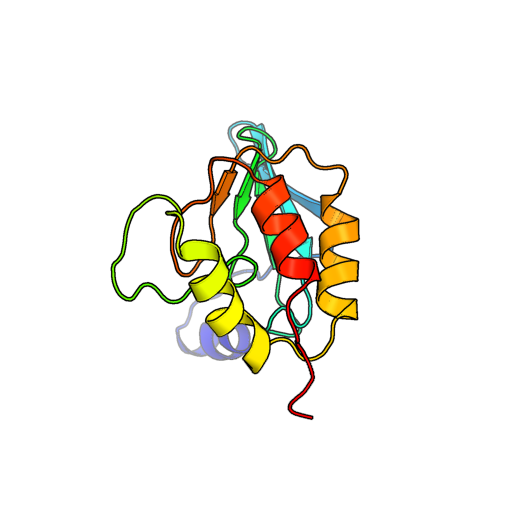94 -8.731 1.00 96.81 96 ILE A N 1
ATOM 790 C CA . ILE A 1 96 ? 0.963 7.277 -7.693 1.00 96.81 96 ILE A CA 1
ATOM 791 C C . ILE A 1 96 ? 1.108 8.454 -6.731 1.00 96.81 96 ILE A C 1
ATOM 793 O O . ILE A 1 96 ? 0.930 8.282 -5.530 1.00 96.81 96 ILE A O 1
ATOM 797 N N . GLU A 1 97 ? 1.374 9.659 -7.239 1.00 97.12 97 GLU A N 1
ATOM 798 C CA . GLU A 1 97 ? 1.589 10.837 -6.388 1.00 97.12 97 GLU A CA 1
ATOM 799 C C 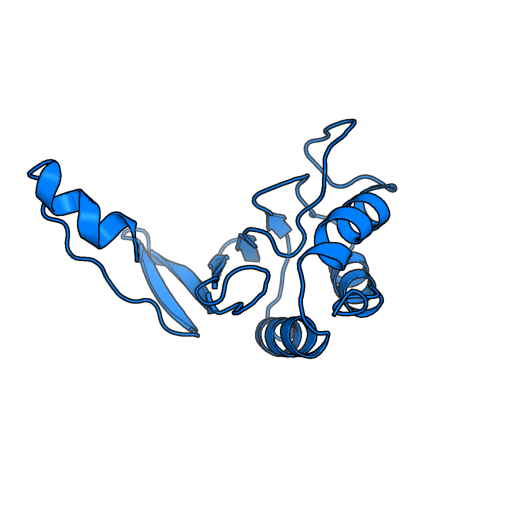. GLU A 1 97 ? 0.365 11.168 -5.526 1.00 97.12 97 GLU A C 1
ATOM 801 O O . GLU A 1 97 ? 0.504 11.485 -4.345 1.00 97.12 97 GLU A O 1
ATOM 806 N N . ASN A 1 98 ? -0.848 11.050 -6.071 1.00 97.25 98 ASN A N 1
ATOM 807 C CA . ASN A 1 98 ? -2.076 11.261 -5.307 1.00 97.25 98 ASN A CA 1
ATOM 808 C C . ASN A 1 98 ? -2.205 10.255 -4.161 1.00 97.25 98 ASN A C 1
ATOM 810 O O . ASN A 1 98 ? -2.532 10.648 -3.043 1.00 97.25 98 ASN A O 1
ATOM 814 N N . PHE A 1 99 ? -1.920 8.977 -4.409 1.00 98.06 99 PHE A N 1
ATOM 815 C CA . PHE A 1 99 ? -1.945 7.956 -3.366 1.00 98.06 99 PHE A CA 1
ATOM 816 C C . PHE A 1 99 ? -0.845 8.169 -2.316 1.00 98.06 99 PHE A C 1
ATOM 818 O O . PHE A 1 99 ? -1.130 8.177 -1.118 1.00 98.06 99 PHE A O 1
ATOM 825 N N . LEU A 1 100 ? 0.394 8.427 -2.746 1.00 98.00 100 LEU A N 1
ATOM 826 C CA . LEU A 1 100 ? 1.512 8.698 -1.842 1.00 98.00 100 LEU A CA 1
ATOM 827 C C . LEU A 1 100 ? 1.245 9.923 -0.959 1.00 98.00 100 LEU A C 1
ATOM 829 O O . LEU A 1 100 ? 1.576 9.916 0.224 1.00 98.00 100 LEU A O 1
ATOM 833 N N . ASN A 1 101 ? 0.576 10.949 -1.493 1.00 98.25 101 ASN A N 1
ATOM 834 C CA . ASN A 1 101 ? 0.162 12.118 -0.720 1.00 98.25 101 ASN A CA 1
ATOM 835 C C . ASN A 1 101 ? -0.859 11.804 0.380 1.00 98.25 101 ASN A C 1
ATOM 837 O O . ASN A 1 101 ? -0.858 12.501 1.396 1.00 98.25 101 ASN A O 1
ATOM 841 N N . LYS A 1 102 ? -1.704 10.782 0.207 1.00 98.12 102 LYS A N 1
ATOM 842 C CA . LYS A 1 102 ? -2.659 10.344 1.236 1.00 98.12 102 LYS A CA 1
ATOM 843 C C . LYS A 1 102 ? -1.966 9.606 2.373 1.00 98.12 102 LYS A C 1
ATOM 845 O O . LYS A 1 102 ? -2.298 9.823 3.533 1.00 98.12 102 LYS A O 1
ATOM 850 N N . ILE A 1 103 ? -0.976 8.775 2.050 1.00 97.88 103 ILE A N 1
ATOM 851 C CA . ILE A 1 103 ? -0.278 7.956 3.049 1.00 97.88 103 ILE A CA 1
ATOM 852 C C . ILE A 1 103 ? 0.931 8.653 3.690 1.00 97.88 103 ILE A C 1
ATOM 854 O O . ILE A 1 103 ? 1.478 8.133 4.654 1.00 97.88 103 ILE A O 1
ATOM 858 N N . LYS A 1 104 ? 1.345 9.835 3.206 1.00 97.19 104 LYS A N 1
ATOM 859 C CA . LYS A 1 104 ? 2.588 10.514 3.636 1.00 97.19 104 LYS A CA 1
ATOM 860 C C . LYS A 1 104 ? 2.699 10.798 5.139 1.00 97.19 104 LYS A C 1
ATOM 862 O O . LYS A 1 104 ? 3.806 10.897 5.650 1.00 97.19 104 LYS A O 1
ATOM 867 N N . ASN A 1 105 ? 1.566 10.974 5.822 1.00 96.94 105 ASN A N 1
ATOM 868 C CA . ASN A 1 105 ? 1.512 11.277 7.256 1.00 96.94 105 ASN A CA 1
ATOM 869 C C . ASN A 1 105 ? 1.234 10.029 8.108 1.00 96.94 105 ASN A C 1
ATOM 871 O O . ASN A 1 105 ? 1.116 10.139 9.327 1.00 96.94 105 ASN A O 1
ATOM 875 N N . LEU A 1 106 ? 1.078 8.862 7.480 1.00 97.75 106 LEU A N 1
ATOM 876 C CA . LEU A 1 106 ? 0.901 7.604 8.184 1.00 97.75 106 LEU A CA 1
ATOM 877 C C . LEU A 1 106 ? 2.272 7.055 8.553 1.00 97.75 106 LEU A C 1
ATOM 879 O O . LEU A 1 106 ? 3.169 6.952 7.717 1.00 97.75 106 LEU A O 1
ATOM 883 N N . GLU A 1 107 ? 2.424 6.671 9.810 1.00 98.12 107 GLU A N 1
ATOM 884 C CA . GLU A 1 107 ? 3.545 5.834 10.202 1.00 98.12 107 GLU A CA 1
ATOM 885 C C . GLU A 1 107 ? 3.263 4.419 9.694 1.00 98.12 107 GLU A C 1
ATOM 887 O O . GLU A 1 107 ? 2.267 3.820 10.077 1.00 98.12 107 GLU A O 1
ATOM 892 N N . ILE A 1 108 ? 4.102 3.898 8.803 1.00 98.56 108 ILE A N 1
ATOM 893 C CA . ILE A 1 108 ? 3.924 2.571 8.208 1.00 98.56 108 ILE A CA 1
ATOM 894 C C . ILE A 1 108 ? 5.116 1.717 8.619 1.00 98.56 108 ILE A C 1
ATOM 896 O O . ILE A 1 108 ? 6.250 2.012 8.247 1.00 98.56 108 ILE A O 1
ATOM 900 N N . ASN A 1 109 ? 4.845 0.646 9.361 1.00 98.50 109 ASN A N 1
ATOM 901 C CA . ASN A 1 109 ? 5.853 -0.325 9.789 1.00 98.50 109 ASN A CA 1
ATOM 902 C C . ASN A 1 109 ? 5.963 -1.506 8.825 1.00 98.50 109 ASN A C 1
ATOM 904 O O . ASN A 1 109 ? 6.987 -2.186 8.784 1.00 98.50 109 ASN A O 1
ATOM 908 N N . MET A 1 110 ? 4.893 -1.782 8.081 1.00 98.56 110 MET A N 1
ATOM 909 C CA . MET A 1 110 ? 4.819 -2.927 7.187 1.00 98.56 110 MET A CA 1
ATOM 910 C C . MET A 1 110 ? 3.879 -2.639 6.022 1.00 98.56 110 MET A C 1
ATOM 912 O O . MET A 1 110 ? 2.790 -2.104 6.223 1.00 98.56 110 MET A O 1
ATOM 916 N N . ILE A 1 111 ? 4.278 -3.037 4.819 1.00 98.75 111 ILE A N 1
ATOM 917 C CA . ILE A 1 111 ? 3.418 -3.062 3.638 1.00 98.75 111 ILE A CA 1
ATOM 918 C C . ILE A 1 111 ? 3.204 -4.525 3.248 1.00 98.75 111 ILE A C 1
ATOM 920 O O . ILE A 1 111 ? 4.163 -5.274 3.052 1.00 98.75 111 ILE A O 1
ATOM 924 N N . CYS A 1 112 ? 1.938 -4.915 3.149 1.00 98.56 112 CYS A N 1
ATOM 925 C CA . CYS A 1 112 ? 1.487 -6.245 2.765 1.00 98.56 112 CYS A CA 1
ATOM 926 C C . CYS A 1 112 ? 0.764 -6.153 1.413 1.00 98.56 112 CYS A C 1
ATOM 928 O O . CYS A 1 112 ? -0.448 -5.899 1.394 1.00 98.56 112 CYS A O 1
ATOM 930 N N . PRO A 1 113 ? 1.482 -6.317 0.290 1.00 97.62 113 PRO A N 1
ATOM 931 C CA . PRO A 1 113 ? 0.865 -6.338 -1.027 1.00 97.62 113 PRO A CA 1
ATOM 932 C C . PRO A 1 113 ? 0.123 -7.655 -1.279 1.00 97.62 113 PRO A C 1
ATOM 934 O O . PRO A 1 113 ? 0.392 -8.681 -0.656 1.00 97.62 113 PRO A O 1
ATOM 937 N N . GLN A 1 114 ? -0.818 -7.626 -2.221 1.00 96.06 114 GLN A N 1
ATOM 938 C CA . GLN A 1 114 ? -1.583 -8.793 -2.670 1.00 96.06 114 GLN A CA 1
ATOM 939 C C . GLN A 1 114 ? -0.727 -9.771 -3.488 1.00 96.06 114 GLN A C 1
ATOM 941 O O . GLN A 1 114 ? -0.975 -10.976 -3.480 1.00 96.06 114 GLN A O 1
ATOM 946 N N . HIS A 1 115 ? 0.286 -9.249 -4.180 1.00 95.19 115 HIS A N 1
ATOM 947 C CA . HIS A 1 115 ? 1.246 -10.009 -4.971 1.00 95.19 115 HIS A CA 1
ATOM 948 C C . HIS A 1 115 ? 2.662 -9.670 -4.517 1.00 95.19 115 HIS A C 1
ATOM 950 O O . HIS 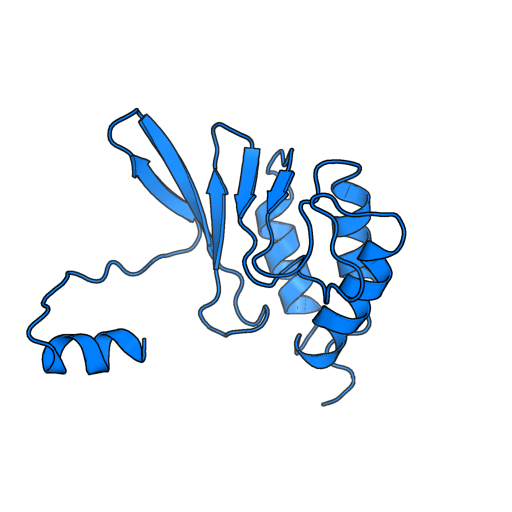A 1 115 ? 2.975 -8.503 -4.292 1.00 95.19 115 HIS A O 1
ATOM 956 N N . GLY A 1 116 ? 3.528 -10.675 -4.423 1.00 95.12 116 GLY A N 1
ATOM 957 C CA . GLY A 1 116 ? 4.914 -10.476 -4.024 1.00 95.12 116 GLY A CA 1
ATOM 958 C C . GLY A 1 116 ? 5.183 -10.846 -2.568 1.00 95.12 116 GLY A C 1
ATOM 959 O O . GLY A 1 116 ? 4.708 -11.867 -2.062 1.00 95.12 116 GLY A O 1
ATOM 960 N N . SER A 1 117 ? 5.978 -10.009 -1.913 1.00 96.75 117 SER A N 1
ATOM 961 C CA . SER A 1 117 ? 6.579 -10.260 -0.606 1.00 96.75 117 SER A CA 1
ATOM 962 C C . SER A 1 117 ? 6.269 -9.112 0.347 1.00 96.75 117 SER A C 1
ATOM 964 O O . SER A 1 117 ? 6.037 -7.975 -0.063 1.00 96.75 117 SER A O 1
ATOM 966 N N . ILE A 1 118 ? 6.290 -9.400 1.645 1.00 98.00 118 ILE A N 1
ATOM 967 C CA . ILE A 1 118 ? 6.053 -8.405 2.689 1.00 98.00 118 ILE A CA 1
ATOM 968 C C . ILE A 1 118 ? 7.242 -7.447 2.759 1.00 98.00 118 ILE A C 1
ATOM 970 O O . ILE A 1 118 ? 8.395 -7.864 2.888 1.00 98.00 118 ILE A O 1
ATOM 974 N N . ILE A 1 119 ? 6.960 -6.148 2.768 1.00 98.25 119 ILE A N 1
ATOM 975 C CA . ILE A 1 119 ? 7.966 -5.112 2.986 1.00 98.25 119 ILE A CA 1
ATOM 976 C C . ILE A 1 119 ? 7.893 -4.699 4.458 1.00 98.25 119 ILE A C 1
ATOM 978 O O . ILE A 1 119 ? 6.937 -4.056 4.882 1.00 98.25 119 ILE A O 1
ATOM 982 N N . ASN A 1 120 ? 8.893 -5.074 5.255 1.00 97.62 120 ASN A N 1
ATOM 983 C CA . ASN A 1 120 ? 8.957 -4.783 6.698 1.00 97.62 120 ASN A CA 1
ATOM 984 C C . ASN A 1 120 ? 10.226 -4.022 7.119 1.00 97.62 120 ASN A C 1
ATOM 986 O O . ASN A 1 120 ? 10.469 -3.822 8.309 1.00 97.62 120 ASN A O 1
ATOM 990 N N . LYS A 1 121 ? 11.059 -3.640 6.151 1.00 96.31 121 LYS A N 1
ATOM 991 C CA . LYS A 1 121 ? 12.302 -2.890 6.337 1.00 96.31 121 LYS A CA 1
ATOM 992 C C . LYS A 1 121 ? 12.393 -1.819 5.269 1.00 96.31 121 LYS A C 1
ATOM 994 O O . LYS A 1 121 ? 11.871 -2.005 4.173 1.00 96.31 121 LYS A O 1
ATOM 999 N N . ASP A 1 122 ? 13.054 -0.716 5.604 1.00 96.44 122 ASP A N 1
ATOM 1000 C CA . ASP A 1 122 ? 13.340 0.381 4.678 1.00 96.44 122 ASP A CA 1
ATOM 1001 C C . ASP A 1 122 ? 12.104 0.855 3.897 1.00 96.44 122 ASP A C 1
ATOM 1003 O O . ASP A 1 122 ? 12.188 1.107 2.702 1.00 96.44 122 ASP A O 1
ATOM 1007 N N . ILE A 1 123 ? 10.942 0.981 4.554 1.00 97.75 123 ILE A N 1
ATOM 1008 C CA . ILE A 1 123 ? 9.658 1.312 3.901 1.00 97.75 123 ILE A CA 1
ATOM 1009 C C . ILE A 1 123 ? 9.790 2.507 2.942 1.00 97.75 123 ILE A C 1
ATOM 1011 O O . ILE A 1 123 ? 9.302 2.460 1.813 1.00 97.75 123 ILE A O 1
ATOM 1015 N N . GLN A 1 124 ? 10.516 3.550 3.360 1.00 97.31 124 GLN A N 1
ATOM 1016 C CA . GLN A 1 124 ? 10.744 4.745 2.544 1.00 97.31 124 GLN A CA 1
ATOM 1017 C C . GLN A 1 124 ? 11.491 4.455 1.238 1.00 97.31 124 GLN A C 1
ATOM 1019 O O . GLN A 1 124 ? 11.149 5.039 0.218 1.00 97.31 124 GLN A O 1
ATOM 1024 N N . LYS A 1 125 ? 12.418 3.489 1.216 1.00 97.75 125 LYS A N 1
ATOM 1025 C CA . LYS A 1 125 ? 13.124 3.062 -0.003 1.00 97.75 125 LYS A CA 1
ATOM 1026 C C . LYS A 1 125 ? 12.141 2.598 -1.081 1.00 97.75 125 LYS A C 1
ATOM 1028 O O . LYS A 1 125 ? 12.296 2.937 -2.249 1.00 97.75 125 LYS A O 1
ATOM 1033 N N . TYR A 1 126 ? 11.121 1.836 -0.691 1.00 98.06 126 TYR A N 1
ATOM 1034 C CA . TYR A 1 126 ? 10.107 1.319 -1.614 1.00 98.06 126 TYR A CA 1
ATOM 1035 C C . TYR A 1 126 ? 9.108 2.402 -2.036 1.00 98.06 126 TYR A C 1
ATOM 1037 O O . TYR A 1 126 ? 8.689 2.433 -3.192 1.00 98.06 126 TYR A O 1
ATOM 1045 N N . VAL A 1 127 ? 8.767 3.322 -1.127 1.00 97.62 127 VAL A N 1
ATOM 1046 C CA . VAL A 1 127 ? 7.954 4.512 -1.433 1.00 97.62 127 VAL A CA 1
ATOM 1047 C C . VAL A 1 127 ? 8.659 5.421 -2.441 1.00 97.62 127 VAL A C 1
ATOM 1049 O O . VAL A 1 127 ? 8.036 5.877 -3.398 1.00 97.62 127 VAL A O 1
ATOM 1052 N N . GLU A 1 128 ? 9.951 5.672 -2.252 1.00 97.69 128 GLU A N 1
ATOM 1053 C CA . GLU A 1 128 ? 10.769 6.477 -3.158 1.00 97.69 128 GLU A CA 1
ATOM 1054 C C . GLU A 1 128 ? 10.950 5.788 -4.509 1.00 97.69 128 GLU A C 1
ATOM 1056 O O . GLU A 1 128 ? 10.757 6.430 -5.539 1.00 97.69 128 GLU A O 1
ATOM 1061 N N . ALA A 1 129 ? 11.228 4.480 -4.523 1.00 97.50 129 ALA A N 1
ATOM 1062 C CA . ALA A 1 129 ? 11.334 3.709 -5.758 1.00 97.50 129 ALA A CA 1
ATOM 1063 C C . ALA A 1 129 ? 10.048 3.777 -6.595 1.00 97.50 129 ALA A C 1
ATOM 1065 O O . ALA A 1 129 ? 10.106 3.996 -7.800 1.00 97.50 129 ALA A O 1
ATOM 1066 N N . LEU A 1 130 ? 8.874 3.688 -5.966 1.00 96.31 130 LEU A N 1
ATOM 1067 C CA . LEU A 1 130 ? 7.604 3.778 -6.686 1.00 96.31 130 LEU A CA 1
ATOM 1068 C C . LEU A 1 130 ? 7.440 5.113 -7.446 1.00 96.31 130 LEU A C 1
ATOM 1070 O O . LEU A 1 130 ? 6.823 5.138 -8.509 1.00 96.31 130 LEU A O 1
ATOM 1074 N N . ARG A 1 131 ? 8.015 6.220 -6.946 1.00 95.50 131 ARG A N 1
ATOM 1075 C CA . ARG A 1 131 ? 7.991 7.535 -7.623 1.00 95.50 131 ARG A CA 1
ATOM 1076 C C . ARG A 1 131 ? 8.884 7.586 -8.865 1.00 95.50 131 ARG A C 1
ATOM 1078 O O . ARG A 1 131 ? 8.651 8.411 -9.756 1.00 95.50 131 ARG A O 1
ATOM 1085 N N . THR A 1 132 ? 9.925 6.755 -8.920 1.00 96.19 132 THR A N 1
ATOM 1086 C CA . THR A 1 132 ? 10.895 6.773 -10.022 1.00 96.19 132 THR A CA 1
ATOM 1087 C C . THR A 1 132 ? 10.433 5.967 -11.230 1.00 96.19 132 THR A C 1
ATOM 1089 O O . THR A 1 132 ? 10.887 6.265 -12.332 1.00 96.19 132 THR A O 1
ATOM 1092 N N . PHE A 1 133 ? 9.496 5.028 -11.058 1.00 95.81 133 PHE A N 1
ATOM 1093 C CA . PHE A 1 133 ? 9.006 4.157 -12.132 1.00 95.81 133 PHE A CA 1
ATOM 1094 C C . PHE A 1 133 ? 8.442 4.938 -13.3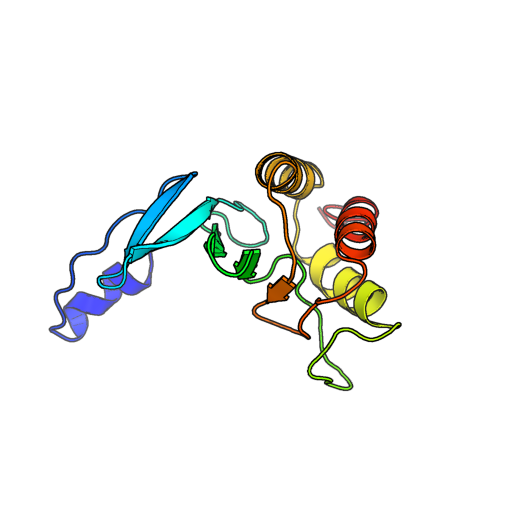32 1.00 95.81 133 PHE A C 1
ATOM 1096 O O . PHE A 1 133 ? 7.754 5.960 -13.190 1.00 95.81 133 PHE A O 1
ATOM 1103 N N . GLU A 1 134 ? 8.717 4.438 -14.536 1.00 95.12 134 GLU A N 1
ATOM 1104 C CA . GLU A 1 134 ? 8.297 5.037 -15.805 1.00 95.12 134 GLU A CA 1
ATOM 1105 C C . GLU A 1 134 ? 6.936 4.489 -16.253 1.00 95.12 134 GLU A C 1
ATOM 1107 O O . GLU A 1 134 ? 6.804 3.723 -17.203 1.00 95.12 134 GLU A O 1
ATOM 1112 N N . VAL A 1 135 ? 5.895 4.890 -15.526 1.00 93.75 135 VAL A N 1
ATOM 1113 C CA . VAL A 1 135 ? 4.499 4.505 -15.786 1.00 93.75 135 VAL A CA 1
ATOM 1114 C C . VAL A 1 135 ? 3.834 5.399 -16.839 1.00 93.75 135 VAL A C 1
ATOM 1116 O O . VAL A 1 135 ? 4.204 6.565 -16.996 1.00 93.75 135 VAL A O 1
ATOM 1119 N N . GLY A 1 136 ? 2.799 4.886 -17.511 1.00 87.31 136 GLY A N 1
ATOM 1120 C CA . GLY A 1 136 ? 2.004 5.659 -18.477 1.00 87.31 136 GLY A CA 1
ATOM 1121 C C . GLY A 1 136 ? 2.715 5.984 -19.794 1.00 87.31 136 GLY A C 1
ATOM 1122 O O . GLY A 1 136 ? 2.294 6.888 -20.504 1.00 87.31 136 GLY A O 1
ATOM 1123 N N . THR A 1 137 ? 3.799 5.276 -20.113 1.00 78.69 137 THR A N 1
ATOM 1124 C CA . THR A 1 137 ? 4.629 5.486 -21.315 1.00 78.69 137 THR A CA 1
ATOM 1125 C C . THR A 1 137 ? 4.136 4.722 -22.548 1.00 78.69 137 THR A C 1
ATOM 1127 O O . THR A 1 137 ? 4.589 4.987 -23.658 1.00 78.69 137 THR A O 1
ATOM 1130 N N . TRP A 1 138 ? 3.202 3.785 -22.364 1.00 64.38 138 TRP A N 1
ATOM 1131 C CA . TRP A 1 138 ? 2.680 2.891 -23.406 1.00 64.38 138 TRP A CA 1
ATOM 1132 C C . TRP A 1 138 ? 1.348 3.357 -24.023 1.00 64.38 138 TRP A C 1
ATOM 1134 O O . TRP A 1 138 ? 0.708 2.582 -24.737 1.00 64.38 138 TRP A O 1
ATOM 1144 N N . LEU A 1 139 ? 0.924 4.593 -23.734 1.00 53.72 139 LEU A N 1
ATOM 1145 C CA . LEU A 1 139 ? -0.314 5.213 -24.222 1.00 53.72 139 LEU A CA 1
ATOM 1146 C C . LEU A 1 139 ? -0.034 6.518 -24.969 1.00 53.72 139 LEU A C 1
ATOM 1148 O O . LEU A 1 139 ? 0.771 7.327 -24.460 1.00 53.72 139 LEU A O 1
#